Protein AF-A0A139WSE3-F1 (afdb_monomer)

Radius of gyration: 13.86 Å; Cα contacts (8 Å, |Δi|>4): 222; chains: 1; bounding box: 34×28×38 Å

InterPro domains:
  IPR028910 Tox-PL-2 domain [PF15643] (3-100)

Nearest PDB structures (foldseek):
  3iej-assembly2_B  TM=1.880E-01  e=3.974E-01  Homo sapiens
  1glo-assembly1_A  TM=2.057E-01  e=5.485E-01  Homo sapiens
  2fye-assembly1_A  TM=1.841E-01  e=5.485E-01  Homo sapiens
  2g6d-assembly1_A  TM=1.790E-01  e=8.076E-01  Homo sapiens
  3bop-assembly3_C  TM=1.873E-01  e=2.749E+00  Mus musculus

Secondary structure (DSSP, 8-state):
-HHHHHTT-S--TT-HHHHHHHHHHHHHHTT---EEEEEE---SSGGGG-BEETTSPTTPPPSBSSSEEEEEEEEETTEEEEE-SS-TT-EEHHHHHHHEE-HHHHHH----EEEEEE-

Mean predicted aligned error: 2.89 Å

Organism: NCBI:txid128403

Sequence (119 aa):
MSDIVNSFKPNNNLKCVECAQKIEDYLKEKNIRGERVELNTPRLTPYDDNIYDDSLPQGSDAISENGHHRGIEITVNGERKVFDNHHPDGVPTEQWKNNLVFDSKIRLGAIFIEERYRF

Structure (mmCIF, N/CA/C/O backbone):
data_AF-A0A139WSE3-F1
#
_entry.id   AF-A0A139WSE3-F1
#
loop_
_atom_site.group_PDB
_atom_site.id
_atom_site.type_symbol
_atom_site.label_atom_id
_atom_site.label_alt_id
_atom_site.label_comp_id
_atom_site.label_asym_id
_atom_site.label_entity_id
_atom_site.label_seq_id
_atom_site.pdbx_PDB_ins_code
_atom_site.Cartn_x
_atom_site.Cartn_y
_atom_site.Cartn_z
_atom_site.occupancy
_atom_site.B_iso_or_equiv
_atom_site.auth_seq_id
_atom_site.auth_comp_id
_atom_site.auth_asym_id
_atom_site.auth_atom_id
_atom_site.pdbx_PDB_model_num
ATOM 1 N N . MET A 1 1 ? -14.280 3.864 7.129 1.00 78.69 1 MET A N 1
ATOM 2 C CA . MET A 1 1 ? -12.973 3.915 6.437 1.00 78.69 1 MET A CA 1
ATOM 3 C C . MET A 1 1 ? -13.067 4.725 5.158 1.00 78.69 1 MET A C 1
ATOM 5 O O . MET A 1 1 ? -12.261 5.632 5.004 1.00 78.69 1 MET A O 1
ATOM 9 N N . SER A 1 2 ? -14.078 4.489 4.313 1.00 82.25 2 SER A N 1
ATOM 10 C CA . SER A 1 2 ? -14.266 5.215 3.051 1.00 82.25 2 SER A CA 1
ATOM 11 C C . SER A 1 2 ? -14.249 6.744 3.205 1.00 82.25 2 SER A C 1
ATOM 13 O O . SER A 1 2 ? -13.592 7.399 2.411 1.00 82.25 2 SER A O 1
ATOM 15 N N . ASP A 1 3 ? -14.846 7.325 4.256 1.00 83.25 3 ASP A N 1
ATOM 16 C CA . ASP A 1 3 ? -14.787 8.783 4.502 1.00 83.25 3 ASP A CA 1
ATOM 17 C C . ASP A 1 3 ? -13.365 9.309 4.761 1.00 83.25 3 ASP A C 1
ATOM 19 O O . ASP A 1 3 ? -12.983 10.358 4.244 1.00 83.25 3 ASP A O 1
ATOM 23 N N . ILE A 1 4 ? -12.554 8.557 5.517 1.00 84.00 4 ILE A N 1
ATOM 24 C CA . ILE A 1 4 ? -11.150 8.904 5.789 1.00 84.00 4 ILE A CA 1
ATOM 25 C C . ILE A 1 4 ? -10.364 8.888 4.480 1.00 84.00 4 ILE A C 1
ATOM 27 O O . ILE A 1 4 ? -9.669 9.851 4.171 1.00 84.00 4 ILE A O 1
ATOM 31 N N . VAL A 1 5 ? -10.514 7.827 3.688 1.00 83.50 5 VAL A N 1
ATOM 32 C CA . VAL A 1 5 ? -9.806 7.672 2.410 1.00 83.50 5 VAL A CA 1
ATOM 33 C C . VAL A 1 5 ? -10.272 8.710 1.383 1.00 83.50 5 VAL A C 1
ATOM 35 O O . VAL A 1 5 ? -9.461 9.328 0.699 1.00 83.50 5 VAL A O 1
ATOM 38 N N . ASN A 1 6 ? -11.574 8.986 1.312 1.00 85.19 6 ASN A N 1
ATOM 39 C CA . ASN A 1 6 ? -12.134 9.986 0.404 1.00 85.19 6 ASN A CA 1
ATOM 40 C C . ASN A 1 6 ? -11.667 11.415 0.727 1.00 85.19 6 ASN A C 1
ATOM 42 O O . ASN A 1 6 ? -11.665 12.249 -0.178 1.00 85.19 6 ASN A O 1
ATOM 46 N N . SER A 1 7 ? -11.211 11.694 1.956 1.00 84.50 7 SER A N 1
ATOM 47 C CA . SER A 1 7 ? -10.633 12.999 2.320 1.00 84.50 7 SER A CA 1
ATOM 48 C C . SER A 1 7 ? -9.331 13.340 1.578 1.00 84.50 7 SER A C 1
ATOM 50 O O . SER A 1 7 ? -8.908 14.493 1.593 1.00 84.50 7 SER A O 1
ATOM 52 N N . PHE A 1 8 ? -8.718 12.365 0.898 1.00 79.81 8 PHE A N 1
ATOM 53 C CA . PHE A 1 8 ? -7.502 12.539 0.101 1.00 79.81 8 PHE A CA 1
ATOM 54 C C . PHE A 1 8 ? -7.772 12.813 -1.388 1.00 79.81 8 PHE A C 1
ATOM 56 O O . PHE A 1 8 ? -6.837 12.962 -2.163 1.00 79.81 8 PHE A O 1
ATOM 63 N N . LYS A 1 9 ? -9.032 12.883 -1.830 1.00 81.81 9 LYS A N 1
ATOM 64 C CA . LYS A 1 9 ? -9.376 13.185 -3.231 1.00 81.81 9 LYS A CA 1
ATOM 65 C C . LYS A 1 9 ? -9.262 14.692 -3.541 1.00 81.81 9 LYS A C 1
ATOM 67 O O . LYS A 1 9 ? -9.444 15.510 -2.642 1.00 81.81 9 LYS A O 1
ATOM 72 N N . PRO A 1 10 ? -9.010 15.087 -4.809 1.00 73.94 10 PRO A N 1
ATOM 73 C CA . PRO A 1 10 ? -8.859 14.233 -5.993 1.00 73.94 10 PRO A CA 1
ATOM 74 C C . PRO A 1 10 ? -7.463 13.616 -6.153 1.00 73.94 10 PRO A C 1
ATOM 76 O O . PRO A 1 10 ? -7.331 12.680 -6.930 1.00 73.94 10 PRO A O 1
ATOM 79 N N . ASN A 1 11 ? -6.447 14.114 -5.438 1.00 75.62 11 ASN A N 1
ATOM 80 C CA . ASN A 1 11 ? -5.071 13.623 -5.536 1.00 75.62 11 ASN A CA 1
ATOM 81 C C . ASN A 1 11 ? -4.692 12.794 -4.306 1.00 75.62 11 ASN A C 1
ATOM 83 O O . ASN A 1 11 ? -4.242 13.331 -3.290 1.00 75.62 11 ASN A O 1
ATOM 87 N N . ASN A 1 12 ? -4.869 11.485 -4.431 1.00 86.12 12 ASN A N 1
ATOM 88 C CA . ASN A 1 12 ? -4.546 10.528 -3.390 1.00 86.12 12 ASN A CA 1
ATOM 89 C C . ASN A 1 12 ? -3.146 9.914 -3.539 1.00 86.12 12 ASN A C 1
ATOM 91 O O . ASN A 1 12 ? -2.706 9.301 -2.572 1.00 86.12 12 ASN A O 1
ATOM 95 N N . ASN A 1 13 ? -2.421 10.095 -4.649 1.00 91.00 13 ASN A N 1
ATOM 96 C CA . ASN A 1 13 ? -1.058 9.565 -4.800 1.00 91.00 13 ASN A CA 1
ATOM 97 C C . ASN A 1 13 ? -0.122 10.118 -3.715 1.00 91.00 13 ASN A C 1
ATOM 99 O O . ASN A 1 13 ? -0.268 11.253 -3.257 1.00 91.00 13 ASN A O 1
ATOM 103 N N . LEU A 1 14 ? 0.872 9.323 -3.310 1.00 95.12 14 LEU A N 1
ATOM 104 C CA . LEU A 1 14 ? 1.892 9.702 -2.322 1.00 95.12 14 LEU A CA 1
ATOM 105 C C . LEU A 1 14 ? 1.331 9.991 -0.912 1.00 95.12 14 LEU A C 1
ATOM 107 O O . LEU A 1 14 ? 2.027 10.548 -0.060 1.00 95.12 14 LEU A O 1
ATOM 111 N N . LYS A 1 15 ? 0.071 9.624 -0.635 1.00 95.31 15 LYS A N 1
ATOM 112 C CA . LYS A 1 15 ? -0.606 9.848 0.659 1.00 95.31 15 LYS A CA 1
ATOM 113 C C . LYS A 1 15 ? -0.759 8.596 1.517 1.00 95.31 15 LYS A C 1
ATOM 115 O O . LYS A 1 15 ? -1.438 8.653 2.542 1.00 95.31 15 LYS A O 1
ATOM 120 N N . CYS A 1 16 ? -0.121 7.485 1.155 1.00 96.19 16 CYS A N 1
ATOM 121 C CA . CYS A 1 16 ? -0.272 6.208 1.859 1.00 96.19 16 CYS A CA 1
ATOM 122 C C . CYS A 1 16 ? 0.056 6.300 3.359 1.00 96.19 16 CYS A C 1
ATOM 124 O O . CYS A 1 16 ? -0.704 5.797 4.183 1.00 96.19 16 CYS A O 1
ATOM 126 N N . VAL A 1 17 ? 1.115 7.025 3.737 1.00 96.50 17 VAL A N 1
ATOM 127 C CA . VAL A 1 17 ? 1.522 7.188 5.144 1.00 96.50 17 VAL A CA 1
ATOM 128 C C . VAL A 1 17 ? 0.479 7.962 5.951 1.00 96.50 17 VAL A C 1
ATOM 130 O O . VAL A 1 17 ? 0.053 7.497 7.007 1.00 96.50 17 VAL A O 1
ATOM 133 N N . GLU A 1 1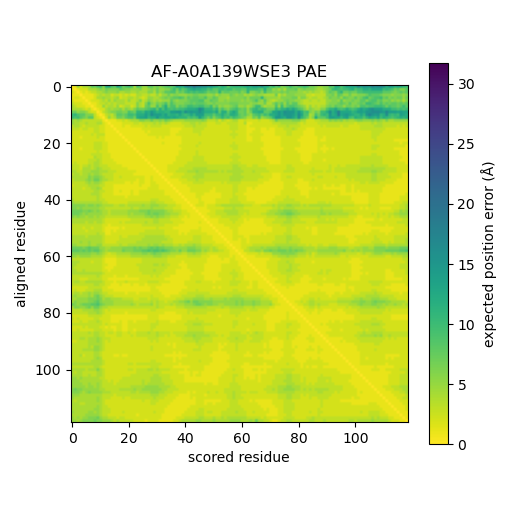8 ? 0.043 9.122 5.450 1.00 96.56 18 GLU A N 1
ATOM 134 C CA . GLU A 1 18 ? -0.955 9.960 6.126 1.00 96.56 18 GLU A CA 1
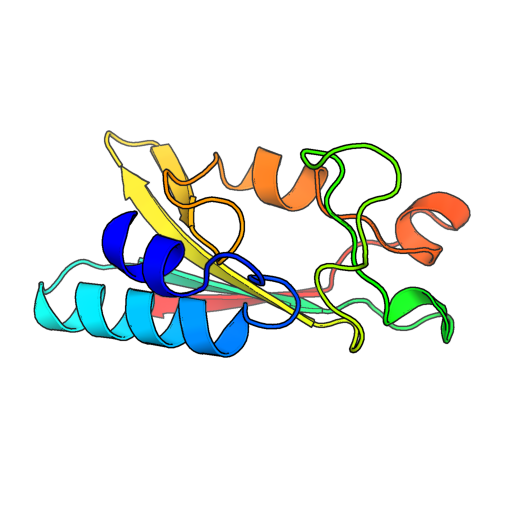ATOM 135 C C . GLU A 1 18 ? -2.313 9.246 6.210 1.00 96.56 18 GLU A C 1
ATOM 137 O O . GLU A 1 18 ? -2.970 9.267 7.251 1.00 96.56 18 GLU A O 1
ATOM 142 N N . CYS A 1 19 ? -2.723 8.572 5.132 1.00 96.69 19 CYS A N 1
ATOM 143 C CA . CYS A 1 19 ? -3.966 7.812 5.087 1.00 96.69 19 CYS A CA 1
ATOM 144 C C . CYS A 1 19 ? -3.950 6.639 6.067 1.00 96.69 19 CYS A C 1
ATOM 146 O O . CYS A 1 19 ? -4.882 6.490 6.858 1.00 96.69 19 CYS A O 1
ATOM 148 N N . ALA A 1 20 ? -2.883 5.840 6.064 1.00 97.50 20 ALA A N 1
ATOM 149 C CA . ALA A 1 20 ? -2.743 4.721 6.983 1.00 97.50 20 ALA A CA 1
ATOM 150 C C . ALA A 1 20 ? -2.740 5.183 8.445 1.00 97.50 20 ALA A C 1
ATOM 152 O O . ALA A 1 20 ? -3.399 4.555 9.267 1.00 97.50 20 ALA A O 1
ATOM 153 N N . GLN A 1 21 ? -2.085 6.308 8.760 1.00 97.81 21 GLN A N 1
ATOM 154 C CA . GLN A 1 21 ? -2.107 6.870 10.111 1.00 97.81 21 GLN A CA 1
ATOM 155 C C . GLN A 1 21 ? -3.527 7.261 10.542 1.00 97.81 21 GLN A C 1
ATOM 157 O O . GLN A 1 21 ? -3.970 6.849 11.610 1.00 97.81 21 GLN A O 1
ATOM 162 N N . LYS A 1 22 ? -4.281 7.981 9.697 1.00 97.62 22 LYS A N 1
ATOM 163 C CA . LYS A 1 22 ? -5.671 8.359 10.017 1.00 97.62 22 LYS A CA 1
ATOM 164 C C . LYS A 1 22 ? -6.580 7.143 10.199 1.00 97.62 22 LYS A C 1
ATOM 166 O O . LYS A 1 22 ? -7.465 7.162 11.053 1.00 97.62 22 LYS A O 1
ATOM 171 N N . ILE A 1 23 ? -6.383 6.093 9.400 1.00 97.31 23 ILE A N 1
ATOM 172 C CA . ILE A 1 23 ? -7.125 4.839 9.552 1.00 97.31 23 ILE A CA 1
ATOM 173 C C . ILE A 1 23 ? -6.747 4.145 10.869 1.00 97.31 23 ILE A C 1
ATOM 175 O O . ILE A 1 23 ? -7.639 3.748 11.615 1.00 97.31 23 ILE A O 1
ATOM 179 N N . GLU A 1 24 ? -5.453 4.006 11.166 1.00 98.00 24 GLU A N 1
ATOM 180 C CA . GLU A 1 24 ? -4.948 3.400 12.405 1.00 98.00 24 GLU A CA 1
ATOM 181 C C . GLU A 1 24 ? -5.498 4.124 13.645 1.00 98.00 24 GLU A C 1
ATOM 183 O O . GLU A 1 24 ? -6.027 3.475 14.548 1.00 98.00 24 GLU A O 1
ATOM 188 N N . ASP A 1 25 ? -5.456 5.459 13.662 1.00 97.75 25 ASP A N 1
ATOM 189 C CA . ASP A 1 25 ? -5.975 6.279 14.763 1.00 97.75 25 ASP A CA 1
ATOM 190 C C . ASP A 1 25 ? -7.482 6.081 14.959 1.00 97.75 25 ASP A C 1
ATOM 192 O O . ASP A 1 25 ? -7.942 5.855 16.081 1.00 97.75 25 ASP A O 1
ATOM 196 N N . TYR A 1 26 ? -8.251 6.083 13.865 1.00 96.75 26 TYR A N 1
ATOM 197 C CA . TYR A 1 26 ? -9.688 5.814 13.905 1.00 96.75 26 TYR A CA 1
ATOM 198 C C . TYR A 1 26 ? -9.995 4.428 14.485 1.00 96.75 26 TYR A C 1
ATOM 200 O O . TYR A 1 26 ? -10.885 4.281 15.322 1.00 96.75 26 TYR A O 1
ATOM 208 N N . LEU A 1 27 ? -9.263 3.395 14.063 1.00 96.75 27 LEU A N 1
ATOM 209 C CA . LEU A 1 27 ? -9.481 2.034 14.550 1.00 96.75 27 LEU A CA 1
ATOM 210 C C . LEU A 1 27 ? -9.129 1.900 16.033 1.00 96.75 27 LEU A C 1
ATOM 212 O O . LEU A 1 27 ? -9.914 1.316 16.784 1.00 96.75 27 LEU A O 1
ATOM 216 N N . LYS A 1 28 ? -8.022 2.506 16.477 1.00 97.25 28 LYS A N 1
ATOM 217 C CA . LYS A 1 28 ? -7.648 2.566 17.897 1.00 97.25 28 LYS A CA 1
ATOM 218 C C . LYS A 1 28 ? -8.710 3.269 18.738 1.00 97.25 28 LYS A C 1
ATOM 220 O O . LYS A 1 28 ? -9.103 2.735 19.772 1.00 97.25 28 LYS A O 1
ATOM 225 N N . GLU A 1 29 ? -9.237 4.407 18.283 1.00 97.69 29 GLU A N 1
ATOM 226 C CA . GLU A 1 29 ? -10.319 5.128 18.973 1.00 97.69 29 GLU A CA 1
ATOM 227 C C . GLU A 1 29 ? -11.575 4.255 19.134 1.00 97.69 29 GLU A C 1
ATOM 229 O O . GLU A 1 29 ? -12.247 4.285 20.167 1.00 97.69 29 GLU A O 1
ATOM 234 N N . LYS A 1 30 ? -11.884 3.429 18.127 1.00 96.44 30 LYS A N 1
ATOM 235 C CA . LYS A 1 30 ? -13.012 2.487 18.161 1.00 96.44 30 LYS A CA 1
ATOM 236 C C . LYS A 1 30 ? -12.694 1.153 18.843 1.00 96.44 30 LYS A C 1
ATOM 238 O O . LYS A 1 30 ? -13.575 0.298 18.893 1.00 96.44 30 LYS A O 1
ATOM 243 N N . ASN A 1 31 ? -11.490 0.971 19.392 1.00 96.44 31 ASN A N 1
ATOM 244 C CA . ASN A 1 31 ? -11.005 -0.297 19.950 1.00 96.44 31 ASN A CA 1
ATOM 245 C C . ASN A 1 31 ? -11.114 -1.478 18.963 1.00 96.44 31 ASN A C 1
ATOM 247 O O . ASN A 1 31 ? -11.387 -2.616 19.352 1.00 96.44 31 ASN A O 1
ATOM 251 N N . ILE A 1 32 ? -10.916 -1.207 17.672 1.00 96.06 32 ILE A N 1
ATOM 252 C CA . ILE A 1 32 ? -10.883 -2.215 16.614 1.00 96.06 32 ILE A CA 1
ATOM 253 C C . ILE A 1 32 ? -9.424 -2.589 16.366 1.00 96.06 32 ILE A C 1
ATOM 255 O O . ILE A 1 32 ? -8.603 -1.734 16.044 1.00 96.06 32 ILE A O 1
ATOM 259 N N . ARG A 1 33 ? -9.114 -3.882 16.496 1.00 96.31 33 ARG A N 1
ATOM 260 C CA . ARG A 1 33 ? -7.774 -4.412 16.221 1.00 96.31 33 ARG A CA 1
ATOM 261 C C . ARG A 1 33 ? -7.461 -4.370 14.732 1.00 96.31 33 ARG A C 1
ATOM 263 O O . ARG A 1 33 ? -8.326 -4.685 13.910 1.00 96.31 33 ARG A O 1
ATOM 270 N N . GLY A 1 34 ? -6.208 -4.080 14.409 1.00 97.25 34 GLY A N 1
ATOM 271 C CA . GLY A 1 34 ? -5.713 -4.080 13.038 1.00 97.25 34 GLY A CA 1
ATOM 272 C C . GLY A 1 34 ? -4.213 -4.328 12.951 1.00 97.25 34 GLY A C 1
ATOM 273 O O . GLY A 1 34 ? -3.509 -4.449 13.956 1.00 97.25 34 GLY A O 1
ATOM 274 N N . GLU A 1 35 ? -3.727 -4.426 11.719 1.00 98.38 35 GLU A N 1
ATOM 275 C CA . GLU A 1 35 ? -2.305 -4.486 11.401 1.00 98.38 35 GLU A CA 1
ATOM 276 C C . GLU A 1 35 ? -1.960 -3.388 10.404 1.00 98.38 35 GLU A C 1
ATOM 278 O O . GL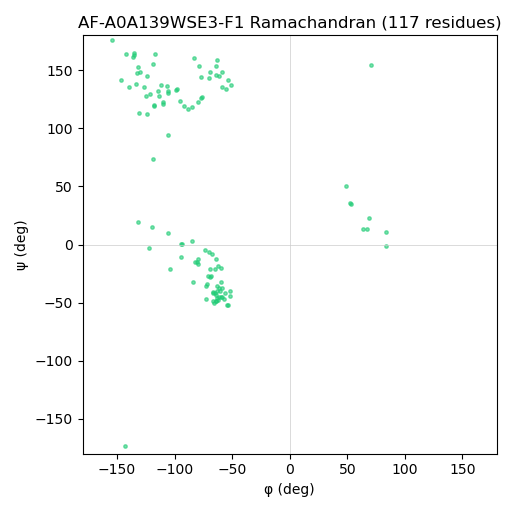U A 1 35 ? -2.563 -3.285 9.338 1.00 98.38 35 GLU A O 1
ATOM 283 N N . ARG A 1 36 ? -0.947 -2.584 10.713 1.00 98.44 36 ARG A N 1
ATOM 284 C CA . ARG A 1 36 ? -0.298 -1.762 9.698 1.00 98.44 36 ARG A CA 1
ATOM 285 C C . ARG A 1 36 ? 0.626 -2.648 8.878 1.00 98.44 36 ARG A C 1
ATOM 287 O O . ARG A 1 36 ? 1.469 -3.334 9.453 1.00 98.44 36 ARG A O 1
ATOM 294 N N . VAL A 1 37 ? 0.454 -2.628 7.562 1.00 98.56 37 VAL A N 1
ATOM 295 C CA . VAL A 1 37 ? 1.258 -3.384 6.597 1.00 98.56 37 VAL A CA 1
ATOM 296 C C . VAL A 1 37 ? 2.106 -2.397 5.812 1.00 98.56 37 VAL A C 1
ATOM 298 O O . VAL A 1 37 ? 1.573 -1.490 5.171 1.00 98.56 37 VAL A O 1
ATOM 301 N N . GLU A 1 38 ? 3.419 -2.567 5.878 1.00 98.44 38 GLU A N 1
ATOM 302 C CA . GLU A 1 38 ? 4.400 -1.734 5.186 1.00 98.44 38 GLU A CA 1
ATOM 303 C C . GLU A 1 38 ? 5.105 -2.581 4.129 1.00 98.44 38 GLU A C 1
ATOM 305 O O . GLU A 1 38 ? 5.591 -3.675 4.418 1.00 98.44 38 GLU A O 1
ATOM 310 N N . LEU A 1 39 ? 5.124 -2.086 2.894 1.00 98.50 39 LEU A N 1
ATOM 311 C CA . LEU A 1 39 ? 5.780 -2.713 1.757 1.00 98.50 39 LEU A CA 1
ATOM 312 C C . LEU A 1 39 ? 6.879 -1.786 1.255 1.00 98.50 39 LEU A C 1
ATOM 314 O O . LEU A 1 39 ? 6.611 -0.666 0.820 1.00 98.50 39 LEU A O 1
ATOM 318 N N . ASN A 1 40 ? 8.112 -2.273 1.298 1.00 98.44 40 ASN A N 1
ATOM 319 C CA . ASN A 1 40 ? 9.273 -1.572 0.773 1.00 98.44 40 ASN A CA 1
ATOM 320 C C . ASN A 1 40 ? 9.804 -2.308 -0.454 1.00 98.44 40 ASN A C 1
ATOM 322 O O . ASN A 1 40 ? 9.902 -3.538 -0.455 1.00 98.44 40 ASN A O 1
ATOM 326 N N . THR A 1 41 ? 10.165 -1.582 -1.506 1.00 98.25 41 THR A N 1
ATOM 327 C CA . THR A 1 41 ? 10.910 -2.186 -2.609 1.00 98.25 41 THR A CA 1
ATOM 328 C C . THR A 1 41 ? 12.325 -2.536 -2.134 1.00 98.25 41 THR A C 1
ATOM 330 O O . THR A 1 41 ? 12.885 -1.855 -1.271 1.00 98.25 41 THR A O 1
ATOM 333 N N . PRO A 1 42 ? 12.939 -3.602 -2.674 1.00 97.44 42 PRO A N 1
ATOM 334 C CA . PRO A 1 42 ? 14.314 -3.969 -2.339 1.00 97.44 42 PRO A CA 1
ATOM 335 C C . PRO A 1 42 ? 15.354 -2.988 -2.903 1.00 97.44 42 PRO A C 1
ATOM 337 O O . PRO A 1 42 ? 16.535 -3.133 -2.594 1.00 97.44 42 PRO A O 1
ATOM 340 N N . ARG A 1 43 ? 14.929 -2.012 -3.723 1.00 95.31 43 ARG A N 1
ATOM 341 C CA . ARG A 1 43 ? 15.771 -0.988 -4.363 1.00 95.31 43 ARG A CA 1
ATOM 342 C C . ARG A 1 43 ? 17.005 -1.565 -5.054 1.00 95.31 43 ARG A C 1
ATOM 344 O O . ARG A 1 43 ? 18.128 -1.109 -4.847 1.00 95.31 43 ARG A O 1
ATOM 351 N N . LEU A 1 44 ? 16.793 -2.577 -5.893 1.00 96.62 44 LEU A N 1
ATOM 352 C CA . LEU A 1 44 ? 17.845 -3.149 -6.733 1.00 96.62 44 LEU A CA 1
ATOM 353 C C . LEU A 1 44 ? 18.269 -2.164 -7.831 1.00 96.62 44 LEU A C 1
ATOM 355 O O . LEU A 1 44 ? 19.415 -2.199 -8.279 1.00 96.62 44 LEU A O 1
ATOM 359 N N . THR A 1 45 ? 17.360 -1.276 -8.253 1.00 95.25 45 THR A N 1
ATOM 360 C CA . THR A 1 45 ? 17.643 -0.181 -9.192 1.00 95.25 45 THR A CA 1
ATOM 361 C C . THR A 1 45 ? 16.992 1.136 -8.747 1.00 95.25 45 THR A C 1
ATOM 363 O O . THR A 1 45 ? 16.022 1.100 -7.990 1.00 95.25 45 THR A O 1
ATOM 366 N N . PRO A 1 46 ? 17.441 2.302 -9.259 1.00 91.81 46 PRO A N 1
ATOM 367 C CA . PRO A 1 46 ? 16.786 3.587 -8.987 1.00 91.81 46 PRO A CA 1
ATOM 368 C C . PRO A 1 46 ? 15.320 3.666 -9.443 1.00 91.81 46 PRO A C 1
ATOM 370 O O . PRO A 1 46 ? 14.580 4.519 -8.971 1.00 91.81 46 PRO A O 1
ATOM 373 N N . TYR A 1 47 ? 14.888 2.796 -10.363 1.00 94.88 47 TYR A N 1
ATOM 374 C CA . TYR A 1 47 ? 13.506 2.767 -10.854 1.00 94.88 47 TYR A CA 1
ATOM 375 C C . TYR A 1 47 ? 12.543 2.056 -9.895 1.00 94.88 47 TYR A C 1
ATOM 377 O O . TYR A 1 47 ? 11.331 2.176 -10.049 1.00 94.88 47 TYR A O 1
ATOM 385 N N . ASP A 1 48 ? 13.067 1.348 -8.890 1.00 97.56 48 ASP A N 1
ATOM 386 C CA . ASP A 1 48 ? 12.261 0.676 -7.867 1.00 97.56 48 ASP A CA 1
ATOM 387 C C . ASP A 1 48 ? 11.651 1.657 -6.856 1.00 97.56 48 ASP A C 1
ATOM 389 O O . ASP A 1 48 ? 10.892 1.246 -5.980 1.00 97.56 48 ASP A O 1
ATOM 393 N N . ASP A 1 49 ? 11.979 2.945 -6.943 1.00 97.44 49 ASP A N 1
ATOM 394 C CA . ASP A 1 49 ? 11.346 3.975 -6.124 1.00 97.44 49 ASP A CA 1
ATOM 395 C C . ASP A 1 49 ? 9.893 4.220 -6.559 1.00 97.44 49 ASP A C 1
ATOM 397 O O . ASP A 1 49 ? 9.051 4.570 -5.732 1.00 97.44 49 ASP A O 1
ATOM 401 N N . ASN A 1 50 ? 9.567 3.960 -7.826 1.00 98.06 50 ASN A N 1
ATOM 402 C CA . ASN A 1 50 ? 8.212 4.121 -8.332 1.00 98.06 50 ASN A CA 1
ATOM 403 C C . ASN A 1 50 ? 7.404 2.837 -8.130 1.00 98.06 50 ASN A C 1
ATOM 405 O O . ASN A 1 50 ? 7.702 1.795 -8.721 1.00 98.06 50 ASN A O 1
ATOM 409 N N . ILE A 1 51 ? 6.353 2.933 -7.318 1.00 98.12 51 ILE A N 1
ATOM 410 C CA . ILE A 1 51 ? 5.352 1.880 -7.140 1.00 98.12 51 ILE A CA 1
ATOM 411 C C . ILE A 1 51 ? 4.079 2.296 -7.873 1.00 98.12 51 ILE A C 1
ATOM 413 O O . ILE A 1 51 ? 3.580 3.407 -7.689 1.00 98.12 51 ILE A O 1
ATOM 417 N N . TYR A 1 52 ? 3.533 1.374 -8.656 1.00 97.69 52 TYR A N 1
ATOM 418 C CA . TYR A 1 52 ? 2.261 1.511 -9.355 1.00 97.69 52 TYR A CA 1
ATOM 419 C C . TYR A 1 52 ? 1.264 0.473 -8.848 1.00 97.69 52 TYR A C 1
ATOM 421 O O . TYR A 1 52 ? 1.640 -0.511 -8.207 1.00 97.69 52 TYR A O 1
ATOM 429 N N . ASP A 1 53 ? -0.005 0.700 -9.163 1.00 97.00 53 ASP A N 1
ATOM 430 C CA . ASP A 1 53 ? -1.102 -0.202 -8.848 1.00 97.00 53 ASP A CA 1
ATOM 431 C C . ASP A 1 53 ? -1.855 -0.563 -10.129 1.00 97.00 53 ASP A C 1
ATOM 433 O O . ASP A 1 53 ? -2.515 0.286 -10.734 1.00 97.00 53 ASP A O 1
ATOM 437 N N . ASP A 1 54 ? -1.761 -1.828 -10.531 1.00 96.06 54 ASP A N 1
ATOM 438 C CA . ASP A 1 54 ? -2.358 -2.348 -11.764 1.00 96.06 54 ASP A CA 1
ATOM 439 C C . ASP A 1 54 ? -3.899 -2.369 -11.740 1.00 96.06 54 ASP A C 1
ATOM 441 O O . ASP A 1 54 ? -4.530 -2.632 -12.765 1.00 96.06 54 ASP A O 1
ATOM 445 N N . SER A 1 55 ? -4.537 -2.093 -10.596 1.00 95.00 55 SER A N 1
ATOM 446 C CA . SER A 1 55 ? -5.993 -1.914 -10.526 1.00 95.00 55 SER A CA 1
ATOM 447 C C . SER A 1 55 ? -6.465 -0.524 -10.963 1.00 95.00 55 SER A C 1
ATOM 449 O O . SER A 1 55 ? -7.657 -0.337 -11.230 1.00 95.00 55 SER A O 1
ATOM 451 N N . LEU A 1 56 ? -5.554 0.450 -11.054 1.00 92.75 56 LEU A N 1
ATOM 452 C CA . LEU A 1 56 ? -5.845 1.799 -11.532 1.00 92.75 56 LEU A CA 1
ATOM 453 C C . LEU A 1 56 ? -5.811 1.858 -13.073 1.00 92.75 56 LEU A C 1
ATOM 455 O O . LEU A 1 56 ? -5.238 0.982 -13.724 1.00 92.75 56 LEU A O 1
ATOM 459 N N . PRO A 1 57 ? -6.421 2.884 -13.704 1.00 93.56 57 PRO A N 1
ATOM 460 C CA . PRO A 1 57 ? -6.385 3.035 -15.156 1.00 93.56 57 PRO A CA 1
ATOM 461 C C . PRO A 1 57 ? -4.957 3.017 -15.716 1.00 93.56 57 PRO A C 1
ATOM 463 O O . PRO A 1 57 ? -4.043 3.609 -15.140 1.00 93.56 57 PRO A O 1
ATOM 466 N N . GLN A 1 58 ? -4.771 2.385 -16.875 1.00 88.69 58 GLN A N 1
ATOM 467 C CA . GLN A 1 58 ? -3.472 2.345 -17.544 1.00 88.69 58 GLN A CA 1
ATOM 468 C C . GLN A 1 58 ? -2.920 3.762 -17.774 1.00 88.69 58 GLN A C 1
ATOM 470 O O . GLN A 1 58 ? -3.632 4.641 -18.258 1.00 88.69 58 GLN A O 1
ATOM 475 N N . GLY A 1 59 ? -1.640 3.963 -17.452 1.00 86.94 59 GLY A N 1
ATOM 476 C CA . GLY A 1 59 ? -0.986 5.270 -17.546 1.00 86.94 59 GLY A CA 1
ATOM 477 C C . GLY A 1 59 ? -1.211 6.174 -16.332 1.00 86.94 59 GLY A C 1
ATOM 478 O O . GLY A 1 59 ? -0.879 7.352 -16.406 1.00 86.94 59 GLY A O 1
ATOM 479 N N . SER A 1 60 ? -1.762 5.641 -15.235 1.00 91.25 60 SER A N 1
ATOM 480 C CA . SER A 1 60 ? -1.796 6.338 -13.946 1.00 91.25 60 SER A CA 1
ATOM 481 C C . SER A 1 60 ? -0.383 6.624 -13.434 1.00 91.25 60 SER A C 1
ATOM 483 O O . SER A 1 60 ? 0.533 5.818 -13.614 1.00 91.25 60 SER A O 1
ATOM 485 N N . ASP A 1 61 ? -0.230 7.765 -12.766 1.00 95.44 61 ASP A N 1
ATOM 486 C CA . ASP A 1 61 ? 1.012 8.137 -12.092 1.00 95.44 61 ASP A CA 1
ATOM 487 C C . ASP A 1 61 ? 1.350 7.152 -10.962 1.00 95.44 61 ASP A C 1
ATOM 489 O O . ASP A 1 61 ? 0.475 6.466 -10.423 1.00 95.44 61 ASP A O 1
ATOM 493 N N . ALA A 1 62 ? 2.627 7.109 -10.575 1.00 96.44 62 ALA A N 1
ATOM 494 C CA . ALA A 1 62 ? 3.078 6.281 -9.465 1.00 96.44 62 ALA A CA 1
ATOM 495 C C . ALA A 1 62 ? 2.337 6.661 -8.171 1.00 96.44 62 ALA A C 1
ATOM 497 O O . ALA A 1 62 ? 2.185 7.839 -7.833 1.00 96.44 62 ALA A O 1
ATOM 498 N N . ILE A 1 63 ? 1.884 5.653 -7.426 1.00 96.62 63 ILE A N 1
ATOM 499 C CA . ILE A 1 63 ? 1.204 5.846 -6.139 1.00 96.62 63 ILE A CA 1
ATOM 500 C C . ILE A 1 63 ? 2.203 6.098 -4.998 1.00 96.62 63 ILE A C 1
ATOM 502 O O . ILE A 1 63 ? 1.823 6.611 -3.942 1.00 96.62 63 ILE A O 1
ATOM 506 N N . SER A 1 64 ? 3.477 5.767 -5.231 1.00 96.88 64 SER A N 1
ATOM 507 C CA . SER A 1 64 ? 4.638 6.080 -4.401 1.00 96.88 64 SER A CA 1
ATOM 508 C C . SER A 1 64 ? 5.861 6.308 -5.290 1.00 96.88 64 SER A C 1
ATOM 510 O O . SER A 1 64 ? 6.036 5.595 -6.272 1.00 96.88 64 SER A O 1
ATOM 512 N N . GLU A 1 65 ? 6.699 7.275 -4.924 1.00 97.12 65 GLU A N 1
ATOM 513 C CA . GLU A 1 65 ? 7.939 7.656 -5.630 1.00 97.12 65 GLU A CA 1
ATOM 514 C C . GLU A 1 65 ? 9.176 7.493 -4.736 1.00 97.12 65 GLU A C 1
ATOM 516 O O . GLU A 1 65 ? 10.238 8.060 -4.983 1.00 97.12 65 GLU A O 1
ATOM 521 N N . ASN A 1 66 ? 9.034 6.773 -3.625 1.00 97.12 66 ASN A N 1
ATOM 522 C CA . ASN A 1 66 ? 10.123 6.535 -2.690 1.00 97.12 66 ASN A CA 1
ATOM 523 C C . ASN A 1 66 ? 10.238 5.063 -2.304 1.00 97.12 66 ASN A C 1
ATOM 525 O O . ASN A 1 66 ? 10.808 4.775 -1.260 1.00 97.12 66 ASN A O 1
ATOM 529 N N . GLY A 1 67 ? 9.672 4.142 -3.081 1.00 97.44 67 GLY A N 1
ATOM 530 C CA . GLY A 1 67 ? 9.764 2.701 -2.865 1.00 97.44 67 GLY A CA 1
ATOM 531 C C . GLY A 1 67 ? 9.047 2.211 -1.609 1.00 97.44 67 GLY A C 1
ATOM 532 O O . GLY A 1 67 ? 9.282 1.080 -1.196 1.00 97.44 67 GLY A O 1
ATOM 533 N N . HIS A 1 68 ? 8.199 3.034 -0.987 1.00 98.00 68 HIS A N 1
ATOM 534 C CA . HIS A 1 68 ? 7.454 2.691 0.222 1.00 98.00 68 HIS A CA 1
ATOM 535 C C . HIS A 1 68 ? 5.948 2.821 -0.009 1.00 98.00 68 HIS A C 1
ATOM 537 O O . HIS A 1 68 ? 5.467 3.871 -0.439 1.00 98.00 68 HIS A O 1
ATOM 543 N N . HIS A 1 69 ? 5.187 1.784 0.335 1.00 98.19 69 HIS A N 1
ATOM 544 C CA . HIS A 1 69 ? 3.727 1.830 0.369 1.00 98.19 69 HIS A CA 1
ATOM 545 C C . HIS A 1 69 ? 3.185 1.231 1.663 1.00 98.19 69 HIS A C 1
ATOM 547 O O . HIS A 1 69 ? 3.769 0.312 2.238 1.00 98.19 69 HIS A O 1
ATOM 553 N N . ARG A 1 70 ? 2.058 1.761 2.136 1.00 97.44 70 ARG A N 1
ATOM 554 C CA . ARG A 1 70 ? 1.489 1.412 3.438 1.00 97.44 70 ARG A CA 1
ATOM 555 C C . ARG A 1 70 ? -0.023 1.284 3.354 1.00 97.44 70 ARG A C 1
ATOM 557 O O . ARG A 1 70 ? -0.692 2.154 2.803 1.00 97.44 70 ARG A O 1
ATOM 564 N N . GLY A 1 71 ? -0.546 0.236 3.977 1.00 98.00 71 GLY A N 1
ATOM 565 C CA . GLY A 1 71 ? -1.977 0.004 4.141 1.00 98.00 71 GLY A CA 1
ATOM 566 C C . GLY A 1 71 ? -2.315 -0.447 5.559 1.00 98.00 71 GLY A C 1
ATOM 567 O O . GLY A 1 71 ? -1.437 -0.846 6.329 1.00 98.00 71 GLY A O 1
ATOM 568 N N . ILE A 1 72 ? -3.597 -0.381 5.910 1.00 98.62 72 ILE A N 1
ATOM 569 C CA . ILE A 1 7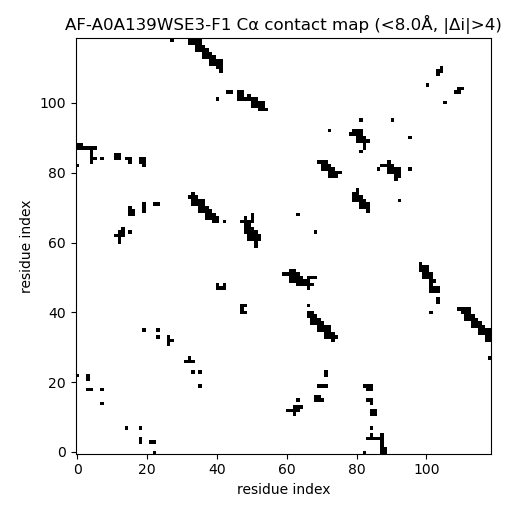2 ? -4.121 -0.927 7.163 1.00 98.62 72 ILE A CA 1
ATOM 570 C C . ILE A 1 72 ? -4.975 -2.144 6.864 1.00 98.62 72 ILE A C 1
ATOM 572 O O . ILE A 1 72 ? -5.958 -2.067 6.133 1.00 98.62 72 ILE A O 1
ATOM 576 N N . GLU A 1 73 ? -4.609 -3.264 7.462 1.00 98.44 73 GLU A N 1
ATOM 577 C CA . GLU A 1 73 ? -5.332 -4.510 7.353 1.00 98.44 73 GLU A CA 1
ATOM 578 C C . GLU A 1 73 ? -6.236 -4.738 8.565 1.00 98.44 73 GLU A C 1
ATOM 580 O O . GLU A 1 73 ? -5.811 -4.619 9.717 1.00 98.44 73 GLU A O 1
ATOM 585 N N . ILE A 1 74 ? -7.483 -5.122 8.304 1.00 97.56 74 ILE A N 1
ATOM 586 C CA . ILE A 1 74 ? -8.4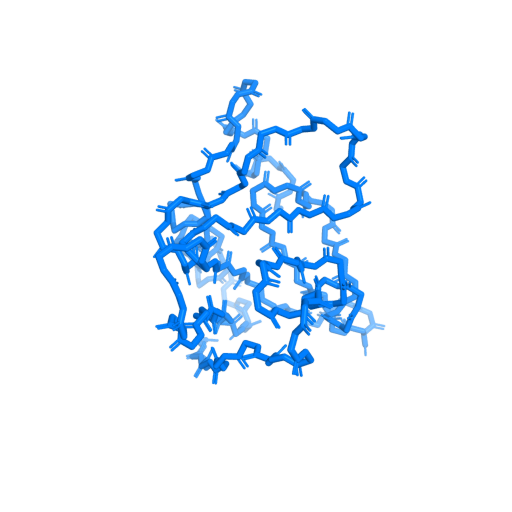22 -5.595 9.322 1.00 97.56 74 ILE A CA 1
ATOM 587 C C . ILE A 1 74 ? -9.160 -6.843 8.833 1.00 97.56 74 ILE A C 1
ATOM 589 O O . ILE A 1 74 ? -9.211 -7.134 7.638 1.00 97.56 74 ILE A O 1
ATOM 593 N N . THR A 1 75 ? -9.768 -7.579 9.764 1.00 96.19 75 THR A N 1
ATOM 594 C CA . THR A 1 75 ? -10.661 -8.696 9.426 1.00 96.19 75 THR A CA 1
ATOM 595 C C . THR A 1 75 ? -12.104 -8.205 9.336 1.00 96.19 75 THR A C 1
ATOM 597 O O . THR A 1 75 ? -12.664 -7.741 10.328 1.00 96.19 75 THR A O 1
ATOM 600 N N . VAL A 1 76 ? -12.724 -8.339 8.165 1.00 92.38 76 VAL A N 1
ATOM 601 C CA . VAL A 1 76 ? -14.133 -8.010 7.908 1.00 92.38 76 VAL A CA 1
ATOM 602 C C . VAL A 1 76 ? -14.847 -9.288 7.490 1.00 92.38 76 VAL A C 1
ATOM 604 O O . VAL A 1 76 ? -14.475 -9.903 6.499 1.00 92.38 76 VAL A O 1
ATOM 607 N N . ASN A 1 77 ? -15.867 -9.709 8.244 1.00 92.00 77 ASN A N 1
ATOM 608 C CA . ASN A 1 77 ? -16.633 -10.937 7.972 1.00 92.00 77 ASN A CA 1
ATOM 609 C C . ASN A 1 77 ? -15.758 -12.199 7.795 1.00 92.00 77 ASN A C 1
ATOM 611 O O . ASN A 1 77 ? -16.069 -13.069 6.987 1.00 92.00 77 ASN A O 1
ATOM 615 N N . GLY A 1 78 ? -14.655 -12.294 8.546 1.00 93.50 78 GLY A N 1
ATOM 616 C CA . GLY A 1 78 ? -13.712 -13.417 8.471 1.00 93.50 78 GLY A CA 1
ATOM 617 C C . GLY A 1 78 ? -12.660 -13.314 7.359 1.00 93.50 78 GLY A C 1
ATOM 618 O O . GLY A 1 78 ? -11.790 -14.175 7.280 1.00 93.50 78 GLY A O 1
ATOM 619 N N . GLU A 1 79 ? -12.688 -12.261 6.540 1.00 95.56 79 GLU A N 1
ATOM 620 C CA . GLU A 1 79 ? -11.726 -12.017 5.463 1.00 95.56 79 GLU A CA 1
ATOM 621 C C . GLU A 1 79 ? -10.763 -10.878 5.825 1.00 95.56 79 GLU A C 1
ATOM 623 O O . GLU A 1 79 ? -11.183 -9.836 6.333 1.00 95.56 79 GLU A O 1
ATOM 628 N N . ARG A 1 80 ? -9.466 -11.054 5.546 1.00 97.06 80 ARG A N 1
ATOM 629 C CA . ARG A 1 80 ? -8.457 -9.999 5.721 1.00 97.06 80 ARG A CA 1
ATOM 630 C C . ARG A 1 80 ? -8.512 -9.035 4.544 1.00 97.06 80 ARG A C 1
ATOM 632 O O . ARG A 1 80 ? -8.339 -9.448 3.396 1.00 97.06 80 ARG A O 1
ATOM 639 N N . LYS A 1 81 ? -8.733 -7.758 4.841 1.00 97.81 81 LYS A N 1
ATOM 640 C CA . LYS A 1 81 ? -8.797 -6.687 3.848 1.00 97.81 81 LYS A CA 1
ATOM 641 C C . LYS A 1 81 ? -7.839 -5.571 4.206 1.00 97.81 81 LYS A C 1
ATOM 643 O O . LYS A 1 81 ? -7.813 -5.147 5.359 1.00 97.81 81 LYS A O 1
ATOM 648 N N . VAL A 1 82 ? -7.105 -5.088 3.210 1.00 98.25 82 VAL A N 1
ATOM 649 C CA . VAL A 1 82 ? -6.232 -3.919 3.302 1.00 98.25 82 VAL A CA 1
ATOM 650 C C . VAL A 1 82 ? -6.961 -2.698 2.762 1.00 98.25 82 VAL A C 1
ATOM 652 O O . VAL A 1 82 ? -7.573 -2.749 1.698 1.00 98.25 82 VAL A O 1
ATOM 655 N N . PHE A 1 83 ? -6.873 -1.608 3.512 1.00 97.44 83 PHE A N 1
ATOM 656 C CA . PHE A 1 83 ? -7.380 -0.288 3.179 1.00 97.44 83 PHE A CA 1
ATOM 657 C C . PHE A 1 83 ? -6.193 0.660 3.018 1.00 97.44 83 PHE A C 1
ATOM 659 O O . PHE A 1 83 ? -5.314 0.715 3.882 1.00 97.44 83 PHE A O 1
ATOM 666 N N . ASP A 1 84 ? -6.181 1.429 1.937 1.00 96.50 84 ASP A N 1
ATOM 667 C CA . ASP A 1 84 ? -5.205 2.490 1.699 1.00 96.50 84 ASP A CA 1
ATOM 668 C C . ASP A 1 84 ? -5.869 3.688 0.997 1.00 96.50 84 ASP A C 1
ATOM 670 O O . ASP A 1 84 ? -7.088 3.746 0.832 1.00 96.50 84 ASP A O 1
ATOM 674 N N . ASN A 1 85 ? -5.057 4.663 0.599 1.00 94.19 85 ASN A N 1
ATOM 675 C CA . ASN A 1 85 ? -5.471 5.884 -0.086 1.00 94.19 85 ASN A CA 1
ATOM 676 C C . ASN A 1 85 ? -6.132 5.645 -1.464 1.00 94.19 85 ASN A C 1
ATOM 678 O O . ASN A 1 85 ? -6.832 6.538 -1.945 1.00 94.19 85 ASN A O 1
ATOM 682 N N . HIS A 1 86 ? -5.958 4.473 -2.084 1.00 94.69 86 HIS A N 1
ATOM 683 C CA . HIS A 1 86 ? -6.559 4.087 -3.370 1.00 94.69 86 HIS A CA 1
ATOM 684 C C . HIS A 1 86 ? -7.736 3.113 -3.225 1.00 94.69 86 HIS A C 1
ATOM 686 O O . HIS A 1 86 ? -8.606 3.079 -4.094 1.00 94.69 86 HIS A O 1
ATOM 692 N N . HIS A 1 87 ? -7.825 2.399 -2.102 1.00 94.69 87 HIS A N 1
ATOM 693 C CA . HIS A 1 87 ? -8.832 1.373 -1.839 1.00 94.69 87 HIS A CA 1
ATOM 694 C C . HIS A 1 87 ? -9.711 1.733 -0.624 1.00 94.69 87 HIS A C 1
ATOM 696 O O . HIS A 1 87 ? -9.585 1.119 0.441 1.00 94.69 87 HIS A O 1
ATOM 702 N N . PRO A 1 88 ? -10.637 2.707 -0.757 1.00 91.94 88 PRO A N 1
ATOM 703 C CA . PRO A 1 88 ? -11.495 3.177 0.341 1.00 91.94 88 PRO A CA 1
ATOM 704 C C . PRO A 1 88 ? -12.380 2.092 0.955 1.00 91.94 88 PRO A C 1
ATOM 706 O O . PRO A 1 88 ? -12.661 2.129 2.155 1.00 91.94 88 PRO A O 1
ATOM 709 N N . ASP A 1 89 ? -12.797 1.131 0.134 1.00 92.38 89 ASP A N 1
ATOM 710 C CA . ASP A 1 89 ? -13.685 0.035 0.531 1.00 92.38 89 ASP A CA 1
ATOM 711 C C . ASP A 1 89 ? -12.913 -1.230 0.932 1.00 92.38 89 ASP A C 1
ATOM 713 O O . ASP A 1 89 ? -13.501 -2.234 1.345 1.00 92.38 89 ASP A O 1
ATOM 717 N N . GLY A 1 90 ? -11.583 -1.145 0.867 1.00 94.69 90 GLY A N 1
ATOM 718 C CA . GLY A 1 90 ? -10.657 -2.225 1.134 1.00 94.69 90 GLY A CA 1
ATOM 719 C C . GLY A 1 90 ? -10.667 -3.300 0.052 1.00 94.69 90 GLY A C 1
ATOM 720 O O . GLY A 1 90 ? -11.654 -3.533 -0.646 1.00 94.69 90 GLY A O 1
ATOM 721 N N . VAL A 1 91 ? -9.548 -3.998 -0.066 1.00 97.12 91 VAL A N 1
ATOM 722 C CA . VAL A 1 91 ? -9.373 -5.135 -0.976 1.00 97.12 91 VAL A CA 1
ATOM 723 C C . VAL A 1 91 ? -8.749 -6.310 -0.225 1.00 97.12 91 VAL A C 1
ATOM 725 O O . VAL A 1 91 ? -8.053 -6.085 0.768 1.00 97.12 91 VAL A O 1
ATOM 728 N N . PRO A 1 92 ? -8.984 -7.565 -0.644 1.00 97.81 92 PRO A N 1
ATOM 729 C CA . PRO A 1 92 ? -8.321 -8.722 -0.048 1.00 97.81 92 PRO A CA 1
ATOM 730 C C . PRO A 1 92 ? -6.801 -8.528 0.002 1.00 97.81 92 PRO A C 1
ATOM 732 O O . PRO A 1 92 ? -6.206 -8.077 -0.977 1.00 97.81 92 PRO A O 1
ATOM 735 N N . THR A 1 93 ? -6.161 -8.886 1.119 1.00 97.19 93 THR A N 1
ATOM 736 C CA . THR A 1 93 ? -4.721 -8.636 1.337 1.00 97.19 93 THR A CA 1
ATOM 737 C C . THR A 1 93 ? -3.843 -9.135 0.189 1.00 97.19 93 THR A C 1
ATOM 739 O O . THR A 1 93 ? -2.939 -8.433 -0.254 1.00 97.19 93 THR A O 1
ATOM 742 N N . GLU A 1 94 ? -4.106 -10.340 -0.313 1.00 96.31 94 GLU A N 1
ATOM 743 C CA . GLU A 1 94 ? -3.302 -10.917 -1.393 1.00 96.31 94 GLU A CA 1
ATOM 744 C C . GLU A 1 94 ? -3.559 -10.221 -2.735 1.00 96.31 94 GLU A C 1
ATOM 746 O O . GLU A 1 94 ? -2.627 -10.022 -3.509 1.00 96.31 94 GLU A O 1
ATOM 751 N N . GLN A 1 95 ? -4.793 -9.775 -2.993 1.00 97.75 95 GLN A N 1
ATOM 752 C CA . GLN A 1 95 ? -5.100 -8.963 -4.172 1.00 97.75 95 GLN A CA 1
ATOM 753 C C . GLN A 1 95 ? -4.351 -7.628 -4.117 1.00 97.75 95 GLN A C 1
ATOM 755 O O . GLN A 1 95 ? -3.708 -7.259 -5.094 1.00 97.75 95 GLN A O 1
ATOM 760 N N . TRP A 1 96 ? -4.364 -6.953 -2.964 1.00 97.81 96 TRP A N 1
ATOM 761 C CA . TRP A 1 96 ? -3.627 -5.707 -2.752 1.00 97.81 96 TRP A CA 1
ATOM 762 C C . TRP A 1 96 ? -2.142 -5.862 -3.093 1.00 97.81 96 TRP A C 1
ATOM 764 O O . TRP A 1 96 ? -1.619 -5.138 -3.929 1.00 97.81 96 TRP A O 1
ATOM 774 N N . LYS A 1 97 ? -1.466 -6.871 -2.531 1.00 97.31 97 LYS A N 1
ATOM 775 C CA . LYS A 1 97 ? -0.037 -7.125 -2.797 1.00 97.31 97 LYS A CA 1
ATOM 776 C C . LYS A 1 97 ? 0.256 -7.479 -4.255 1.00 97.31 97 LYS A C 1
ATOM 778 O O . LYS A 1 97 ? 1.323 -7.138 -4.773 1.00 9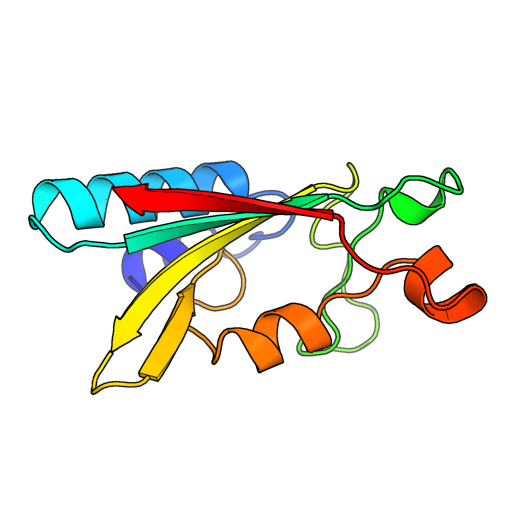7.31 97 LYS A O 1
ATOM 783 N N . ASN A 1 98 ? -0.653 -8.206 -4.900 1.00 96.56 98 ASN A N 1
ATOM 784 C CA . ASN A 1 98 ? -0.472 -8.645 -6.279 1.00 96.56 98 ASN A CA 1
ATOM 785 C C . ASN A 1 98 ? -0.618 -7.495 -7.274 1.00 96.56 98 ASN A C 1
ATOM 787 O O . ASN A 1 98 ? 0.149 -7.464 -8.232 1.00 96.56 98 ASN A O 1
ATOM 791 N N . ASN A 1 99 ? -1.521 -6.548 -7.012 1.00 97.00 99 ASN A N 1
ATOM 792 C CA . ASN A 1 99 ? -1.724 -5.374 -7.861 1.00 97.00 99 ASN A CA 1
ATOM 793 C C . ASN A 1 99 ? -0.538 -4.401 -7.833 1.00 97.00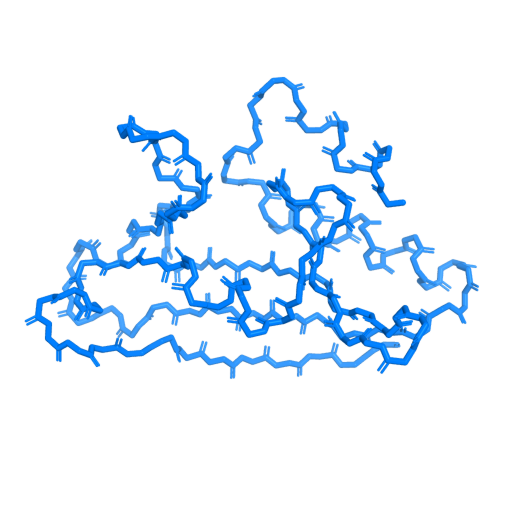 99 ASN A C 1
ATOM 795 O O . ASN A 1 99 ? -0.323 -3.665 -8.791 1.00 97.00 99 ASN A O 1
ATOM 799 N N . LEU A 1 100 ? 0.228 -4.379 -6.739 1.00 97.69 100 LEU A N 1
ATOM 800 C CA . LEU A 1 100 ? 1.357 -3.467 -6.599 1.00 97.69 100 LEU A CA 1
ATOM 801 C C . LEU A 1 100 ? 2.553 -3.939 -7.421 1.00 97.69 100 LEU A C 1
ATOM 803 O O . LEU A 1 100 ? 3.043 -5.065 -7.254 1.00 97.69 100 LEU A O 1
ATOM 807 N N . VAL A 1 101 ? 3.076 -3.053 -8.263 1.00 97.44 101 VAL A N 1
ATOM 808 C CA . VAL A 1 101 ? 4.211 -3.329 -9.146 1.00 97.44 101 VAL A CA 1
ATOM 809 C C . VAL A 1 101 ? 5.283 -2.252 -9.042 1.00 97.44 101 VAL A C 1
ATOM 811 O O . VAL A 1 101 ? 5.009 -1.085 -8.785 1.00 97.44 101 VAL A O 1
ATOM 814 N N . PHE A 1 102 ? 6.528 -2.671 -9.237 1.00 98.00 102 PHE A N 1
ATOM 815 C CA . PHE A 1 102 ? 7.704 -1.814 -9.371 1.00 98.00 102 PHE A CA 1
ATOM 816 C C . PHE A 1 102 ? 8.629 -2.432 -10.421 1.00 98.00 102 PHE A C 1
ATOM 818 O O . PHE A 1 102 ? 8.481 -3.606 -10.779 1.00 98.00 102 PHE A O 1
ATOM 825 N N . ASP A 1 103 ? 9.585 -1.659 -10.922 1.00 97.81 103 ASP A N 1
ATOM 826 C CA . ASP A 1 103 ? 10.389 -2.039 -12.084 1.00 97.81 103 ASP A CA 1
ATOM 827 C C . ASP A 1 103 ? 11.090 -3.409 -11.937 1.00 97.81 103 ASP A C 1
ATOM 829 O O . ASP A 1 103 ? 10.896 -4.304 -12.769 1.00 97.81 103 ASP A O 1
ATOM 833 N N . SER A 1 104 ? 11.833 -3.641 -10.850 1.00 98.12 104 SER A N 1
ATOM 834 C CA . SER A 1 104 ? 12.524 -4.923 -10.653 1.00 98.12 104 SER A CA 1
ATOM 835 C C . SER A 1 104 ? 11.582 -6.098 -10.372 1.00 98.12 104 SER A C 1
ATOM 837 O O . SER A 1 104 ? 11.962 -7.242 -10.626 1.00 98.12 104 SER A O 1
ATOM 839 N N . LYS A 1 105 ? 10.344 -5.872 -9.909 1.00 97.38 105 LYS A N 1
ATOM 840 C CA . LYS A 1 105 ? 9.335 -6.946 -9.822 1.00 97.38 105 LYS A CA 1
ATOM 841 C C . LYS A 1 105 ? 8.989 -7.470 -11.211 1.00 97.38 105 LYS A C 1
ATOM 843 O O . LYS A 1 105 ? 8.952 -8.680 -11.412 1.00 97.38 105 LYS A O 1
ATOM 848 N N . ILE A 1 106 ? 8.819 -6.567 -12.175 1.00 96.31 106 ILE A N 1
ATOM 849 C CA . ILE A 1 106 ? 8.481 -6.910 -13.562 1.00 96.31 106 ILE A CA 1
ATOM 850 C C . ILE A 1 106 ? 9.686 -7.529 -14.280 1.00 96.31 106 ILE A C 1
ATOM 852 O O . ILE A 1 106 ? 9.553 -8.556 -14.942 1.00 96.31 106 ILE A O 1
ATOM 856 N N . ARG A 1 107 ? 10.870 -6.917 -14.163 1.00 97.12 107 ARG A N 1
ATOM 857 C CA . ARG A 1 107 ? 12.047 -7.317 -14.955 1.00 97.12 107 ARG A CA 1
ATOM 858 C C . ARG A 1 107 ? 12.836 -8.477 -14.358 1.00 97.12 107 ARG A C 1
ATOM 860 O O . ARG A 1 107 ? 13.434 -9.244 -15.107 1.00 97.12 107 ARG A O 1
ATOM 867 N N . LEU A 1 108 ? 12.875 -8.578 -13.030 1.00 96.94 108 LEU A N 1
ATOM 868 C CA . LEU A 1 108 ? 13.765 -9.489 -12.300 1.00 96.94 108 LEU A CA 1
ATOM 869 C C . LEU A 1 108 ? 13.013 -10.465 -11.384 1.00 96.94 108 LEU A C 1
ATOM 871 O O . LEU A 1 108 ? 13.648 -11.298 -10.743 1.00 96.94 108 LEU A O 1
ATOM 875 N N . GLY A 1 109 ? 11.682 -10.370 -11.291 1.00 96.75 109 GLY A N 1
ATOM 876 C CA . GLY A 1 109 ? 10.891 -11.186 -10.367 1.00 96.75 109 GLY A CA 1
ATOM 877 C C . GLY A 1 109 ? 11.124 -10.837 -8.893 1.00 96.75 109 GLY A C 1
ATOM 878 O O . GLY A 1 109 ? 10.913 -11.680 -8.023 1.00 96.75 109 GLY A O 1
ATOM 879 N N . ALA A 1 110 ? 11.591 -9.617 -8.602 1.00 97.50 110 ALA A N 1
ATOM 880 C CA . ALA A 1 110 ? 11.781 -9.152 -7.234 1.00 97.50 110 ALA A CA 1
ATOM 881 C C . ALA A 1 110 ? 10.445 -9.064 -6.472 1.00 97.50 110 ALA A C 1
ATOM 883 O O . ALA A 1 110 ? 9.381 -8.858 -7.055 1.00 97.50 110 ALA A O 1
ATOM 884 N N . ILE A 1 111 ? 10.508 -9.181 -5.147 1.00 97.69 111 ILE A N 1
ATOM 885 C CA . ILE A 1 111 ? 9.345 -9.086 -4.256 1.00 97.69 111 ILE A CA 1
ATOM 886 C C . ILE A 1 111 ? 9.511 -7.922 -3.281 1.00 97.69 111 ILE A C 1
ATOM 888 O O . ILE A 1 111 ? 10.635 -7.512 -2.986 1.00 97.69 111 ILE A O 1
ATOM 892 N N . PHE A 1 112 ? 8.394 -7.392 -2.781 1.00 98.31 112 PHE A N 1
ATOM 893 C CA . PHE A 1 112 ? 8.416 -6.413 -1.695 1.00 98.31 112 PHE A CA 1
ATOM 894 C C . PHE A 1 112 ? 8.986 -7.032 -0.414 1.00 98.31 112 PHE A C 1
ATOM 896 O O . PHE A 1 112 ? 8.749 -8.203 -0.111 1.00 98.31 112 PHE A O 1
ATOM 903 N N . ILE A 1 113 ? 9.689 -6.213 0.359 1.00 98.38 113 ILE A N 1
ATOM 904 C CA . ILE A 1 113 ? 10.043 -6.486 1.748 1.00 98.38 113 ILE A CA 1
ATOM 905 C C . ILE A 1 113 ? 8.858 -6.030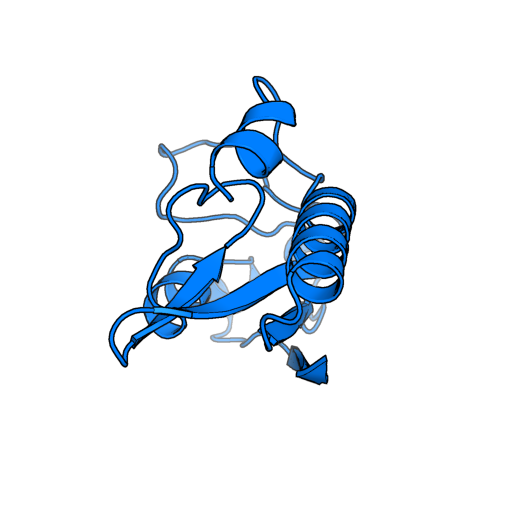 2.601 1.00 98.38 113 ILE A C 1
ATOM 907 O O . ILE A 1 113 ? 8.489 -4.856 2.569 1.00 98.38 113 ILE A O 1
ATOM 911 N N . GLU A 1 114 ? 8.245 -6.965 3.323 1.00 98.06 114 GLU A N 1
ATOM 912 C CA . GLU A 1 114 ? 7.020 -6.732 4.090 1.00 98.06 114 GLU A CA 1
ATOM 913 C C . GLU A 1 114 ? 7.295 -6.657 5.594 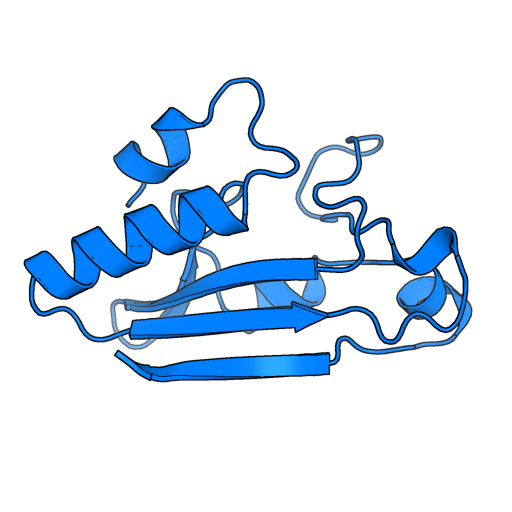1.00 98.06 114 GLU A C 1
ATOM 915 O O . GLU A 1 114 ? 7.900 -7.561 6.173 1.00 98.06 114 GLU A O 1
ATOM 920 N N . GLU A 1 115 ? 6.772 -5.614 6.234 1.00 98.25 115 GLU A N 1
ATOM 921 C CA . GLU A 1 115 ? 6.785 -5.429 7.685 1.00 98.25 115 GLU A CA 1
ATOM 922 C C . GLU A 1 115 ? 5.355 -5.228 8.204 1.00 98.25 115 GLU A C 1
ATOM 924 O O . GLU A 1 115 ? 4.499 -4.645 7.531 1.00 98.25 115 GLU A O 1
ATOM 929 N N . ARG A 1 116 ? 5.069 -5.738 9.409 1.00 98.06 116 ARG A N 1
ATOM 930 C CA . ARG A 1 116 ? 3.730 -5.685 10.015 1.00 98.06 116 ARG A CA 1
ATOM 931 C C . ARG A 1 116 ? 3.767 -5.234 11.464 1.00 98.06 116 ARG A C 1
ATOM 933 O O . ARG A 1 116 ? 4.569 -5.733 12.251 1.00 98.06 116 ARG A O 1
ATOM 940 N N . TYR A 1 117 ? 2.820 -4.373 11.829 1.00 97.94 117 TYR A N 1
ATOM 941 C CA . TYR A 1 117 ? 2.686 -3.829 13.180 1.00 97.94 117 TYR A CA 1
ATOM 942 C C . TYR A 1 117 ? 1.243 -3.958 13.666 1.00 97.94 117 TYR A C 1
ATOM 944 O O . TYR A 1 117 ? 0.339 -3.323 13.128 1.00 97.94 117 TYR A O 1
ATOM 952 N N . ARG A 1 118 ? 1.027 -4.788 14.690 1.00 97.12 118 ARG A N 1
ATOM 953 C CA . ARG A 1 118 ? -0.282 -4.965 15.337 1.00 97.12 118 ARG A CA 1
ATOM 954 C C . ARG A 1 118 ? -0.593 -3.805 16.271 1.00 97.12 118 ARG A C 1
ATOM 956 O O . ARG A 1 118 ? 0.304 -3.342 16.978 1.00 97.12 118 ARG A O 1
ATOM 963 N N . PHE A 1 119 ? -1.863 -3.422 16.328 1.00 95.44 119 PHE A N 1
ATOM 964 C CA . PHE A 1 119 ? -2.393 -2.464 17.293 1.00 95.44 119 PHE A CA 1
ATOM 965 C C . PHE A 1 119 ? -3.795 -2.846 17.784 1.00 95.44 119 PHE A C 1
ATOM 967 O O . PHE A 1 119 ? -4.495 -3.642 17.108 1.00 95.44 119 PHE A O 1
#

Solvent-accessible surface area (backbone atoms only — not comparable to full-atom values): 6404 Å² total; per-residue (Å²): 102,42,71,67,26,55,69,37,61,93,71,32,59,69,32,25,67,64,40,27,49,56,52,52,52,52,30,54,76,69,71,45,66,36,31,43,40,38,37,29,48,76,56,90,46,88,59,20,22,38,29,36,53,71,84,51,67,88,88,63,74,55,46,15,78,72,22,53,50,36,27,35,31,35,73,56,98,89,40,56,27,30,29,30,38,88,33,40,86,40,38,47,48,67,57,54,61,66,33,48,44,32,50,47,36,76,77,69,67,49,66,68,48,76,49,77,45,78,90

Foldseek 3Di:
DLVLLCVCPPPLAPCFVVSQVVVVVVCVVVVAKKKKKKWAFPCPDQQLQFKDFQVDDPPDGGSGNGRIGIWIWHQDPNFIFTDGSVRSVTDGPVNRLVRIDTDCCVVPVGHIDMDMDID

pLDDT: mean 94.97, std 5.05, range [73.94, 98.62]